Protein AF-A0A1F7LLH8-F1 (afdb_monomer)

Radius of gyration: 12.61 Å; Cα contacts (8 Å, |Δi|>4): 63; chains: 1; bounding box: 35×24×28 Å

Secondary structure (DSSP, 8-state):
-HHHHHHTHHHHT--HHHHHHHHTT--SS-EESSTT----EEEGGGTEEE-GGGSTTGGG---

Sequence (63 aa):
MGFVLEQTAERLFVAGSLLDRLAGQRPAARIYLDKRQRGGRLQARWNLIVPERWAPGAERAGV

Foldseek 3Di:
DLVVCVVCCVVVVPDPVVSLVVLVVADPAQEEPDPPDDAADQPPSRSYGYHLVPDPPSVVPDD

Mean predicted aligned error: 5.64 Å

Solvent-accessible surface area (backbone atoms only — not comparable to full-atom values): 3986 Å² total; per-residue (Å²): 111,63,66,61,50,61,77,39,19,82,85,67,68,53,54,66,70,57,54,51,58,46,39,75,66,39,58,93,58,78,40,59,77,52,85,87,60,82,81,55,43,73,41,71,74,51,30,30,30,31,53,51,97,74,34,91,70,57,84,75,76,74,130

Structure (mmCIF, N/CA/C/O backbone):
data_AF-A0A1F7LLH8-F1
#
_entry.id   AF-A0A1F7LLH8-F1
#
loop_
_atom_site.group_PDB
_atom_site.id
_atom_site.type_symbol
_atom_site.label_atom_id
_atom_site.label_alt_id
_atom_site.label_comp_id
_atom_site.label_asym_id
_atom_site.label_entity_id
_atom_site.label_seq_id
_atom_site.pdbx_PDB_ins_code
_atom_site.Cartn_x
_atom_site.Cartn_y
_atom_site.Cartn_z
_atom_site.occupancy
_atom_site.B_iso_or_equiv
_atom_site.auth_seq_id
_atom_site.auth_comp_id
_atom_site.auth_asym_id
_atom_site.auth_atom_id
_atom_site.pdbx_PDB_model_num
ATOM 1 N N . MET A 1 1 ? -3.220 4.039 -4.601 1.00 76.56 1 MET A N 1
ATOM 2 C CA . MET A 1 1 ? -3.864 4.957 -3.634 1.00 76.56 1 MET A CA 1
ATOM 3 C C . MET A 1 1 ? -3.414 4.717 -2.200 1.00 76.56 1 MET A C 1
ATOM 5 O O . MET A 1 1 ? -2.937 5.665 -1.600 1.00 76.56 1 MET A O 1
ATOM 9 N N . GLY A 1 2 ? -3.484 3.489 -1.666 1.00 90.44 2 GLY A N 1
ATOM 10 C CA . GLY A 1 2 ? -3.124 3.216 -0.263 1.00 90.44 2 GLY A CA 1
ATOM 11 C C . GLY A 1 2 ? -1.748 3.726 0.193 1.00 90.44 2 GLY A C 1
ATOM 12 O O . GLY A 1 2 ? -1.663 4.341 1.245 1.00 90.44 2 GLY A O 1
ATOM 13 N N . PHE A 1 3 ? -0.708 3.599 -0.642 1.00 91.88 3 PHE A N 1
ATOM 14 C CA . PHE A 1 3 ? 0.625 4.152 -0.353 1.00 91.88 3 PHE A CA 1
ATOM 15 C C . PHE A 1 3 ? 0.619 5.663 -0.064 1.00 91.88 3 PHE A C 1
ATOM 17 O O . PHE A 1 3 ? 1.216 6.101 0.909 1.00 91.88 3 PHE A O 1
ATOM 24 N N . VAL A 1 4 ? -0.078 6.463 -0.877 1.00 90.31 4 VAL A N 1
ATOM 25 C CA . VAL A 1 4 ? -0.131 7.925 -0.690 1.00 90.31 4 VAL A CA 1
ATOM 26 C C . VAL A 1 4 ? -0.877 8.271 0.595 1.00 90.31 4 VAL A C 1
ATOM 28 O O . VAL A 1 4 ? -0.420 9.115 1.356 1.00 90.31 4 VAL A O 1
ATOM 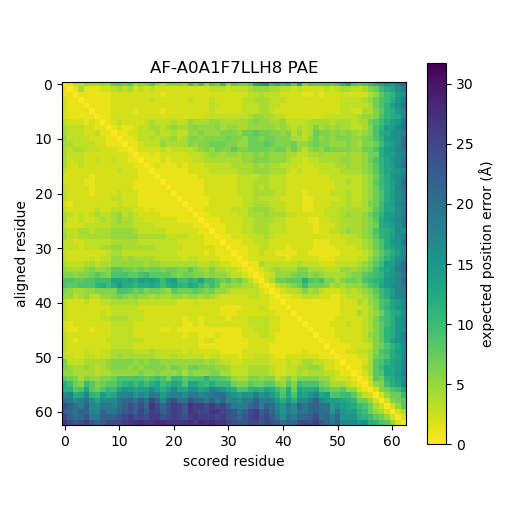31 N N . LEU A 1 5 ? -1.991 7.579 0.857 1.00 91.88 5 LEU A N 1
ATOM 32 C CA . LEU A 1 5 ? -2.775 7.774 2.077 1.00 91.88 5 LEU A CA 1
ATOM 33 C C . LEU A 1 5 ? -1.966 7.449 3.332 1.00 91.88 5 LEU A C 1
ATOM 35 O O . LEU A 1 5 ? -2.060 8.189 4.303 1.00 91.88 5 LEU A O 1
ATOM 39 N N . GLU A 1 6 ? -1.158 6.390 3.291 1.00 92.62 6 GLU A N 1
ATOM 40 C CA . GLU A 1 6 ? -0.259 6.015 4.383 1.00 92.62 6 GLU A CA 1
ATOM 41 C C . GLU A 1 6 ? 0.812 7.089 4.634 1.00 92.62 6 GLU A C 1
ATOM 43 O O . GLU A 1 6 ? 1.041 7.452 5.782 1.00 92.62 6 GLU A O 1
ATOM 48 N N . GLN A 1 7 ? 1.402 7.678 3.584 1.00 90.62 7 GLN A N 1
ATOM 49 C CA . GLN A 1 7 ? 2.381 8.770 3.731 1.00 90.62 7 GLN A CA 1
ATOM 50 C C . GLN A 1 7 ? 1.776 10.057 4.311 1.00 90.62 7 GLN A C 1
ATOM 52 O O . GLN A 1 7 ? 2.467 10.832 4.963 1.00 90.62 7 GLN A O 1
ATOM 57 N N . THR A 1 8 ? 0.488 10.305 4.073 1.00 89.69 8 THR A N 1
ATOM 58 C CA . THR A 1 8 ? -0.218 11.488 4.588 1.00 89.69 8 THR A CA 1
ATOM 59 C C . THR A 1 8 ? -1.118 11.172 5.780 1.00 89.69 8 THR A C 1
ATOM 61 O O . THR A 1 8 ? -1.963 11.998 6.125 1.00 89.69 8 THR A O 1
ATOM 64 N N . ALA A 1 9 ? -0.983 9.988 6.387 1.00 89.12 9 ALA A N 1
ATOM 65 C CA . ALA A 1 9 ? -1.946 9.479 7.358 1.00 89.12 9 ALA A CA 1
ATOM 66 C C . ALA A 1 9 ? -2.069 10.383 8.587 1.00 89.12 9 ALA A C 1
ATOM 68 O O . ALA A 1 9 ? -3.186 10.692 8.991 1.00 89.12 9 ALA A O 1
ATOM 69 N N . GLU A 1 10 ? -0.944 10.871 9.117 1.00 83.94 10 GLU A N 1
ATOM 70 C CA . GLU A 1 10 ? -0.924 11.794 10.258 1.00 83.94 10 GLU A CA 1
ATOM 71 C C . GLU A 1 10 ? -1.616 13.120 9.930 1.00 83.94 10 GLU A C 1
ATOM 73 O O . GLU A 1 10 ? -2.424 13.616 10.709 1.00 83.94 10 GLU A O 1
ATOM 78 N N . ARG A 1 11 ? -1.363 13.672 8.736 1.00 89.31 11 ARG A N 1
ATOM 79 C CA . ARG A 1 11 ? -1.926 14.965 8.320 1.00 89.31 11 ARG A CA 1
ATOM 80 C C . ARG A 1 11 ? -3.412 14.888 7.975 1.00 89.31 11 ARG A C 1
ATOM 82 O O . ARG A 1 11 ? -4.121 15.880 8.098 1.00 89.31 11 ARG A O 1
ATOM 89 N N . LEU A 1 12 ? -3.869 13.734 7.496 1.00 89.25 12 LEU A N 1
ATOM 90 C CA . LEU A 1 12 ? -5.254 13.504 7.081 1.00 89.25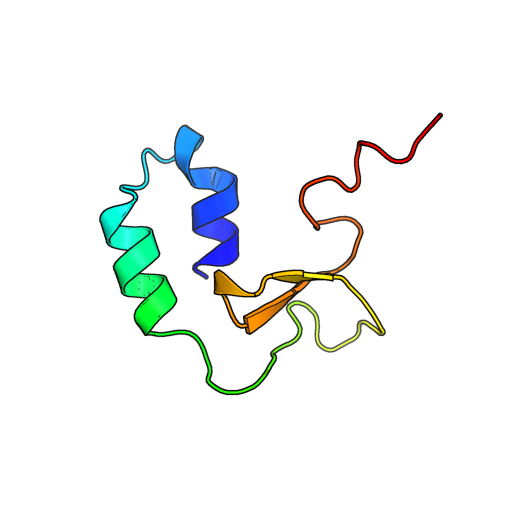 12 LEU A CA 1
ATOM 91 C C . LEU A 1 12 ? -6.062 12.706 8.114 1.00 89.25 12 LEU A C 1
ATOM 93 O O . LEU A 1 12 ? -7.199 12.341 7.825 1.00 89.25 12 LEU A O 1
ATOM 97 N N . PHE A 1 13 ? -5.488 12.424 9.289 1.00 91.00 13 PHE A N 1
ATOM 98 C CA . PHE A 1 13 ? -6.094 11.610 10.348 1.00 91.00 13 PHE A CA 1
ATOM 99 C C . PHE A 1 13 ? -6.663 10.277 9.824 1.00 91.00 13 PHE A C 1
ATOM 101 O O . PHE A 1 13 ? -7.764 9.853 10.181 1.00 91.00 13 PHE A O 1
ATOM 108 N N . VAL A 1 14 ? -5.922 9.611 8.933 1.00 89.88 14 VAL A N 1
ATOM 109 C CA . VAL A 1 14 ? -6.360 8.354 8.312 1.00 89.88 14 VAL A CA 1
ATOM 110 C C . VAL A 1 14 ? -6.287 7.233 9.343 1.00 89.88 14 VAL A C 1
ATOM 112 O O . VAL A 1 14 ? -5.214 6.900 9.840 1.00 89.88 14 VAL A O 1
ATOM 115 N N . ALA A 1 15 ? -7.428 6.607 9.633 1.00 93.38 15 ALA A N 1
ATOM 116 C CA . ALA A 1 15 ? -7.482 5.474 10.549 1.00 93.38 15 ALA A CA 1
ATOM 117 C C . ALA A 1 15 ? -6.663 4.278 10.026 1.00 93.38 15 ALA A C 1
ATOM 119 O O . ALA A 1 15 ? -6.790 3.885 8.862 1.00 93.38 15 ALA A O 1
ATOM 120 N N . GLY A 1 16 ? -5.891 3.635 10.908 1.00 93.00 16 GLY A N 1
ATOM 121 C CA . GLY A 1 16 ? -5.114 2.435 10.566 1.00 93.00 16 GLY A CA 1
ATOM 122 C C . GLY A 1 16 ? -5.979 1.300 10.005 1.00 93.00 16 GLY A C 1
ATOM 123 O O . GLY A 1 16 ? -5.621 0.687 9.004 1.00 93.00 16 GLY A O 1
ATOM 124 N N . SER A 1 17 ? -7.188 1.119 10.544 1.00 95.06 17 SER A N 1
ATOM 125 C CA . SER A 1 17 ? -8.158 0.125 10.063 1.00 95.06 17 SER A CA 1
ATOM 126 C C . SER A 1 17 ? -8.584 0.342 8.605 1.00 95.06 17 SER A C 1
ATOM 128 O O . SER A 1 17 ? -8.823 -0.620 7.871 1.00 95.06 17 SER A O 1
ATOM 130 N N . LEU A 1 18 ? -8.639 1.596 8.144 1.00 93.62 18 LEU A N 1
ATOM 131 C CA . LEU A 1 18 ? -8.890 1.908 6.738 1.00 93.62 18 LEU A CA 1
ATOM 132 C C . LEU A 1 18 ? -7.691 1.510 5.869 1.00 93.62 18 LEU A C 1
ATOM 134 O O . LEU A 1 18 ? -7.878 0.918 4.805 1.00 93.62 18 LEU A O 1
ATOM 138 N N . LEU A 1 19 ? -6.464 1.783 6.323 1.00 94.81 19 LEU A N 1
ATOM 139 C CA . LEU A 1 19 ? -5.249 1.357 5.623 1.00 94.81 19 LEU A CA 1
ATOM 140 C C . LEU A 1 19 ? -5.138 -0.171 5.554 1.00 94.81 19 LEU A C 1
ATOM 142 O O . LEU A 1 19 ? -4.674 -0.700 4.545 1.00 94.81 19 LEU A O 1
ATOM 146 N N . ASP A 1 20 ? -5.564 -0.895 6.587 1.00 95.69 20 ASP A N 1
ATOM 147 C CA . ASP A 1 20 ? -5.588 -2.363 6.594 1.00 95.69 20 ASP A CA 1
ATOM 148 C C . ASP A 1 20 ? -6.605 -2.904 5.584 1.00 95.69 20 ASP A C 1
ATOM 150 O O . ASP A 1 20 ? -6.274 -3.761 4.759 1.00 95.69 20 ASP A O 1
ATOM 154 N N . ARG A 1 21 ? -7.816 -2.331 5.557 1.00 95.62 21 ARG A N 1
ATOM 155 C CA . ARG A 1 21 ? -8.845 -2.685 4.569 1.00 95.62 21 ARG A CA 1
ATOM 156 C C . ARG A 1 21 ? -8.370 -2.443 3.136 1.00 95.62 21 ARG A C 1
ATOM 158 O O . ARG A 1 21 ? -8.590 -3.286 2.269 1.00 95.62 21 ARG A O 1
ATOM 165 N N . LEU A 1 22 ? -7.708 -1.314 2.880 1.00 94.50 22 LEU A N 1
ATOM 166 C CA . LEU A 1 22 ? -7.144 -1.000 1.565 1.00 94.50 22 LEU A CA 1
ATOM 167 C C . LEU A 1 22 ? -5.986 -1.935 1.200 1.00 94.50 22 LEU A C 1
ATOM 169 O O . LEU A 1 22 ? -5.861 -2.324 0.040 1.00 94.50 22 LEU A O 1
ATOM 173 N N . ALA A 1 23 ? -5.146 -2.315 2.165 1.00 95.31 23 ALA A N 1
ATOM 174 C CA . ALA A 1 23 ? -4.049 -3.251 1.929 1.00 95.31 23 ALA A CA 1
ATOM 175 C C . ALA A 1 23 ? -4.567 -4.648 1.547 1.00 95.31 23 ALA A C 1
ATOM 177 O O . ALA A 1 23 ? -3.952 -5.317 0.716 1.00 95.31 23 ALA A O 1
ATOM 178 N N . GLY A 1 24 ? -5.729 -5.053 2.071 1.00 96.19 24 GLY A N 1
ATOM 179 C CA . GLY A 1 24 ? -6.432 -6.271 1.656 1.00 96.19 24 GLY A CA 1
ATOM 180 C C . GLY A 1 24 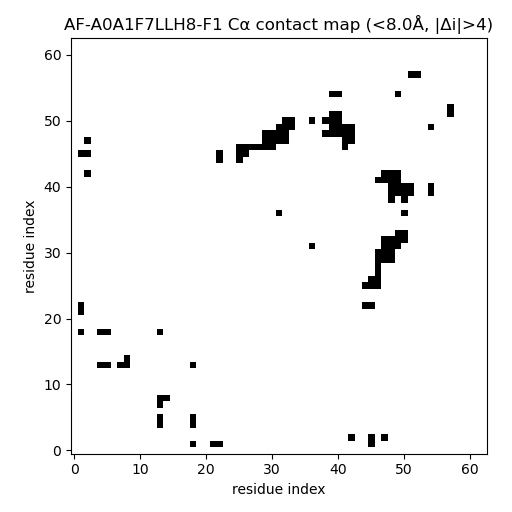? -6.891 -6.268 0.190 1.00 96.19 24 GLY A C 1
ATOM 181 O O . GLY A 1 24 ? -7.098 -7.331 -0.383 1.00 96.19 24 GLY A O 1
ATOM 182 N N . GLN A 1 25 ? -6.998 -5.095 -0.440 1.00 94.75 25 GLN A N 1
ATOM 183 C CA . GLN A 1 25 ? -7.383 -4.928 -1.849 1.00 94.75 25 GLN A CA 1
ATOM 184 C C . GLN A 1 25 ? -6.182 -4.668 -2.769 1.00 94.75 25 GLN A C 1
ATOM 186 O O . GLN A 1 25 ? -6.349 -4.249 -3.917 1.00 94.75 25 GLN A O 1
ATOM 191 N N . ARG A 1 26 ? -4.952 -4.857 -2.276 1.00 94.31 26 ARG A N 1
ATOM 192 C CA . ARG A 1 26 ? -3.753 -4.627 -3.086 1.00 94.31 26 ARG A CA 1
ATOM 193 C C . ARG A 1 26 ? -3.733 -5.537 -4.325 1.00 94.31 26 ARG A C 1
ATOM 195 O O . ARG A 1 26 ? -4.183 -6.681 -4.248 1.00 94.31 26 ARG A O 1
ATOM 202 N N . PRO A 1 27 ? -3.148 -5.081 -5.445 1.00 94.00 27 PRO A N 1
ATOM 203 C CA . PRO A 1 27 ? -2.952 -5.933 -6.612 1.00 94.00 27 PRO A CA 1
ATOM 204 C C . PRO A 1 27 ? -2.140 -7.189 -6.276 1.00 94.00 27 PRO A C 1
ATOM 206 O O . PRO A 1 27 ? -1.192 -7.134 -5.489 1.00 94.00 27 PRO A O 1
ATOM 209 N N . ALA A 1 28 ? -2.464 -8.311 -6.922 1.00 94.44 28 ALA A N 1
ATOM 210 C CA . ALA A 1 28 ? -1.700 -9.554 -6.780 1.00 94.44 28 ALA A CA 1
ATOM 211 C C . ALA A 1 28 ? -0.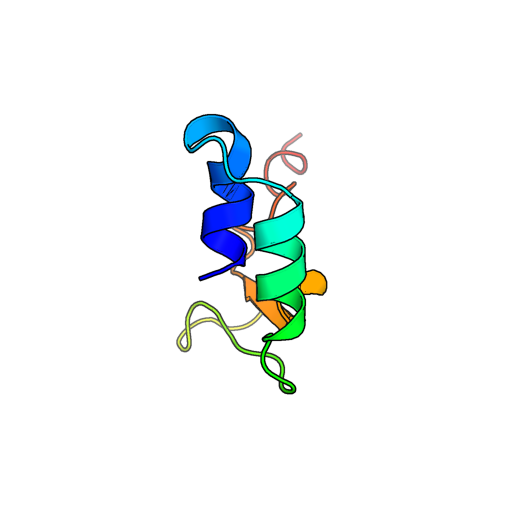299 -9.457 -7.416 1.00 94.44 28 ALA A C 1
ATOM 213 O O . ALA A 1 28 ? 0.668 -10.008 -6.893 1.00 94.44 28 ALA A O 1
ATOM 214 N N . ALA A 1 29 ? -0.173 -8.710 -8.517 1.00 94.31 29 ALA A N 1
ATOM 215 C CA . ALA A 1 29 ? 1.097 -8.452 -9.189 1.00 94.31 29 ALA A CA 1
ATOM 216 C C . ALA A 1 2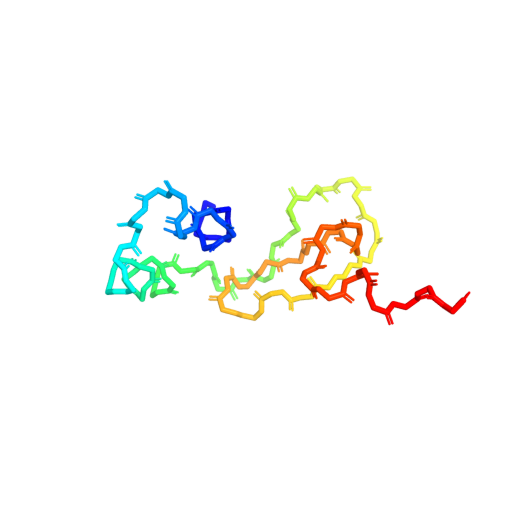9 ? 1.775 -7.175 -8.670 1.00 94.31 29 ALA A C 1
ATOM 218 O O . ALA A 1 29 ? 1.101 -6.207 -8.313 1.00 94.31 29 ALA A O 1
ATOM 219 N N . ARG A 1 30 ? 3.116 -7.161 -8.682 1.00 93.50 30 ARG A N 1
ATOM 220 C CA . ARG A 1 30 ? 3.913 -5.963 -8.379 1.00 93.50 30 ARG A CA 1
ATOM 221 C C . ARG A 1 30 ? 3.654 -4.900 -9.438 1.00 93.50 30 ARG A C 1
ATOM 223 O O . ARG A 1 30 ? 3.814 -5.170 -10.626 1.00 93.50 30 ARG A O 1
ATOM 230 N N . ILE A 1 31 ? 3.288 -3.698 -9.010 1.00 93.44 31 ILE A N 1
ATOM 231 C CA . ILE A 1 31 ? 2.960 -2.593 -9.918 1.00 93.44 31 ILE A CA 1
ATOM 232 C C . ILE A 1 31 ? 3.960 -1.463 -9.706 1.00 93.44 31 ILE A C 1
ATOM 234 O O . ILE A 1 31 ? 4.298 -1.142 -8.573 1.00 93.44 31 ILE A O 1
ATOM 238 N N . TYR A 1 32 ? 4.426 -0.841 -10.784 1.00 93.62 32 TYR A N 1
ATOM 239 C CA . TYR A 1 32 ? 5.234 0.373 -10.700 1.00 93.62 32 TYR A CA 1
ATOM 240 C C . TYR A 1 32 ? 4.341 1.593 -10.497 1.00 93.62 32 TYR A C 1
ATOM 242 O O . TYR A 1 32 ? 3.342 1.756 -11.199 1.00 93.62 32 TYR A O 1
ATOM 250 N N . LEU A 1 33 ? 4.720 2.465 -9.564 1.00 91.12 33 LEU A N 1
ATOM 251 C CA . LEU A 1 33 ? 4.055 3.751 -9.377 1.00 91.12 33 LEU A CA 1
ATOM 252 C C . LEU A 1 33 ? 4.223 4.650 -10.611 1.00 91.12 33 LEU A C 1
ATOM 254 O O . LEU A 1 33 ? 3.276 5.322 -11.008 1.00 91.12 33 LEU A O 1
ATOM 258 N N . ASP A 1 34 ? 5.399 4.616 -11.239 1.00 90.06 34 ASP A N 1
ATOM 259 C CA . ASP A 1 34 ? 5.666 5.253 -12.526 1.00 90.06 34 ASP A CA 1
ATOM 260 C C . ASP A 1 34 ? 6.098 4.194 -13.549 1.00 90.06 34 ASP A C 1
ATOM 262 O O . ASP A 1 34 ? 7.160 3.589 -13.432 1.00 90.06 34 ASP A O 1
ATOM 266 N N . LYS A 1 35 ? 5.283 3.973 -14.588 1.00 85.25 35 LYS A N 1
ATOM 267 C CA . LYS A 1 35 ? 5.553 2.967 -15.633 1.00 85.25 35 LYS A CA 1
ATOM 268 C C . LYS A 1 35 ? 6.815 3.256 -16.453 1.00 85.25 35 LYS A C 1
ATOM 270 O O . LYS A 1 35 ? 7.304 2.357 -17.130 1.00 85.25 35 LYS A O 1
ATOM 275 N N . ARG A 1 36 ? 7.313 4.498 -16.447 1.00 87.00 36 ARG A N 1
ATOM 276 C CA . ARG A 1 36 ? 8.519 4.8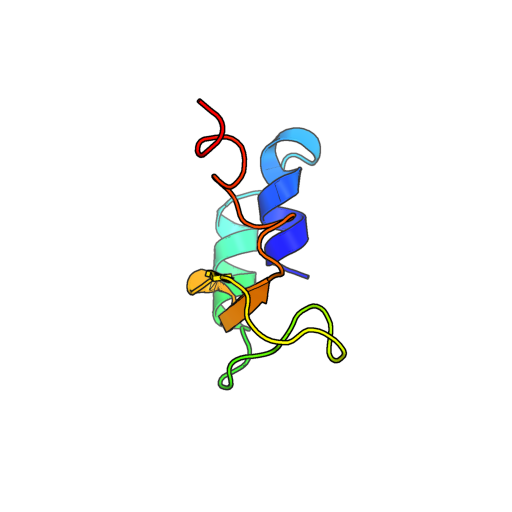98 -17.187 1.00 87.00 36 ARG A CA 1
ATOM 277 C C . ARG A 1 36 ? 9.799 4.674 -16.383 1.00 87.00 36 ARG A C 1
ATOM 279 O O . ARG A 1 36 ? 10.886 4.788 -16.945 1.00 87.00 36 ARG A O 1
ATOM 286 N N . GLN A 1 37 ? 9.697 4.357 -15.091 1.00 82.06 37 GLN A N 1
ATOM 287 C CA . GLN A 1 37 ? 10.870 4.139 -14.253 1.00 82.06 37 GLN A CA 1
ATOM 288 C C . GLN A 1 37 ? 11.485 2.751 -14.485 1.00 82.06 37 GLN A C 1
ATOM 290 O O . GLN A 1 37 ? 10.786 1.769 -14.735 1.00 82.06 37 GLN A O 1
ATOM 295 N N . ARG A 1 38 ? 12.803 2.651 -14.300 1.00 80.50 38 ARG A N 1
ATOM 296 C CA . ARG A 1 38 ? 13.508 1.379 -14.096 1.00 80.50 38 ARG A CA 1
ATOM 297 C C . ARG A 1 38 ? 14.044 1.344 -12.665 1.00 80.50 38 ARG A C 1
ATOM 299 O O . ARG A 1 38 ? 14.605 2.331 -12.201 1.00 80.50 38 ARG A O 1
ATOM 306 N N . GLY A 1 39 ? 13.861 0.221 -11.971 1.00 86.31 39 GLY A N 1
ATOM 307 C CA . GLY A 1 39 ? 14.246 0.071 -10.560 1.00 86.31 39 GLY A CA 1
ATOM 308 C C . GLY A 1 39 ? 13.290 0.758 -9.576 1.00 86.31 39 GLY A 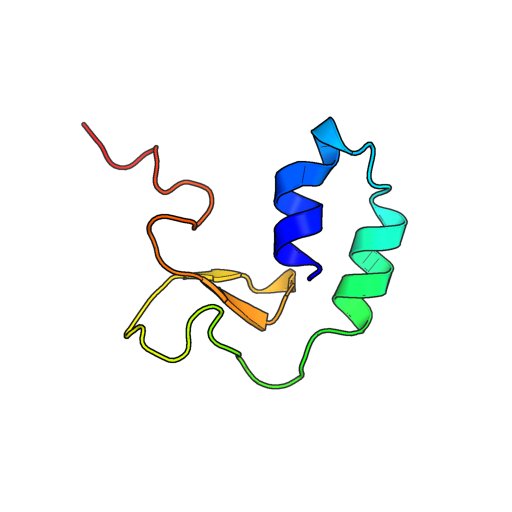C 1
ATOM 309 O O . GLY A 1 39 ? 12.199 1.185 -9.955 1.00 86.31 39 GLY A O 1
ATOM 310 N N . GLY A 1 40 ? 13.687 0.836 -8.306 1.00 91.44 40 GLY A N 1
ATOM 311 C CA . GLY A 1 40 ? 12.897 1.404 -7.209 1.00 91.44 40 GLY A CA 1
ATOM 312 C C . GLY A 1 40 ? 12.741 0.448 -6.028 1.00 91.44 40 GLY A C 1
ATOM 313 O O . GLY A 1 40 ? 13.154 -0.712 -6.085 1.00 91.44 40 GLY A O 1
ATOM 314 N N . ARG A 1 41 ? 12.089 0.932 -4.971 1.00 92.94 41 ARG A N 1
ATOM 315 C CA . ARG A 1 41 ? 11.864 0.185 -3.736 1.00 92.94 41 ARG A CA 1
ATOM 316 C C . ARG A 1 41 ? 10.465 -0.406 -3.697 1.00 92.94 41 ARG A C 1
ATOM 318 O O . ARG A 1 41 ? 9.472 0.300 -3.876 1.00 92.94 41 ARG A O 1
ATOM 325 N N . LEU A 1 42 ? 10.381 -1.703 -3.412 1.00 93.81 42 LEU A N 1
ATOM 326 C CA . LEU A 1 42 ? 9.106 -2.376 -3.197 1.00 93.81 42 LEU A CA 1
ATOM 327 C C . LEU A 1 42 ? 8.513 -1.981 -1.839 1.00 93.81 42 LEU A C 1
ATOM 329 O O . LEU A 1 42 ? 9.057 -2.306 -0.788 1.00 93.81 42 LEU A O 1
ATOM 333 N N . GLN A 1 43 ? 7.342 -1.358 -1.875 1.00 94.56 43 GLN A N 1
ATOM 334 C CA . GLN A 1 43 ? 6.456 -1.175 -0.733 1.00 94.56 43 GLN A CA 1
ATOM 335 C C . GLN A 1 43 ? 5.548 -2.401 -0.626 1.00 94.56 43 GLN A C 1
ATOM 337 O O . GLN A 1 43 ? 4.475 -2.464 -1.235 1.00 94.56 43 GLN A O 1
ATOM 342 N N . ALA A 1 44 ? 6.012 -3.408 0.118 1.00 94.25 44 ALA A N 1
ATOM 343 C CA . ALA A 1 44 ? 5.403 -4.739 0.170 1.00 94.25 44 ALA A CA 1
ATOM 344 C C . ALA A 1 44 ? 3.922 -4.715 0.580 1.00 94.25 44 ALA A C 1
ATOM 346 O O . ALA A 1 44 ? 3.112 -5.426 -0.016 1.00 94.25 44 ALA A O 1
ATOM 347 N N . ARG A 1 45 ? 3.545 -3.837 1.523 1.00 94.56 45 ARG A N 1
ATOM 348 C CA . ARG A 1 45 ? 2.153 -3.658 1.973 1.00 94.56 45 ARG A CA 1
ATOM 349 C C . ARG A 1 45 ? 1.187 -3.405 0.814 1.00 94.56 45 ARG A C 1
ATOM 351 O O . ARG A 1 45 ? 0.065 -3.905 0.836 1.00 94.56 45 ARG A O 1
ATOM 358 N N . TRP A 1 46 ? 1.646 -2.678 -0.202 1.00 95.62 46 TRP A N 1
ATOM 359 C CA . TRP A 1 46 ? 0.847 -2.214 -1.336 1.00 95.62 46 TRP A CA 1
ATOM 360 C C . TRP A 1 46 ? 1.153 -2.949 -2.641 1.00 95.62 46 TRP A C 1
ATOM 362 O O . TRP A 1 46 ? 0.539 -2.640 -3.660 1.00 95.62 46 TRP A O 1
ATOM 372 N N . ASN A 1 47 ? 2.108 -3.887 -2.621 1.00 95.88 47 ASN A N 1
ATOM 373 C CA . ASN A 1 47 ? 2.672 -4.522 -3.813 1.00 95.88 47 ASN A CA 1
ATOM 374 C C . ASN A 1 47 ? 3.104 -3.494 -4.882 1.00 95.88 47 ASN A C 1
ATOM 376 O O . ASN A 1 47 ? 2.923 -3.689 -6.085 1.00 95.88 47 ASN A O 1
ATOM 380 N N . LEU A 1 48 ? 3.632 -2.359 -4.418 1.00 94.69 48 LEU A N 1
ATOM 381 C CA . LEU A 1 48 ? 3.895 -1.175 -5.228 1.00 94.69 48 LEU A CA 1
ATOM 382 C C . LEU A 1 48 ? 5.393 -0.884 -5.244 1.00 94.69 48 LEU A C 1
ATOM 384 O O . LEU A 1 48 ? 6.003 -0.706 -4.196 1.00 94.69 48 LEU A O 1
ATOM 388 N N . ILE A 1 49 ? 5.989 -0.809 -6.425 1.00 94.00 49 ILE A N 1
ATOM 389 C CA . ILE A 1 49 ? 7.373 -0.386 -6.619 1.00 94.00 49 ILE A CA 1
ATOM 390 C C . ILE A 1 49 ? 7.370 1.132 -6.778 1.00 94.00 49 ILE A C 1
ATOM 392 O O . ILE A 1 49 ? 6.779 1.673 -7.713 1.00 94.00 49 ILE A O 1
ATOM 396 N N . VAL A 1 50 ? 8.017 1.812 -5.841 1.00 93.25 50 VAL A N 1
ATOM 397 C CA . VAL A 1 50 ? 8.076 3.271 -5.750 1.00 93.25 50 VAL A CA 1
ATOM 398 C C . VAL A 1 50 ? 9.485 3.730 -6.138 1.00 93.25 50 VAL A C 1
ATOM 400 O O . VAL A 1 50 ? 10.457 3.056 -5.796 1.00 93.25 50 VAL A O 1
ATOM 403 N N . PRO A 1 51 ? 9.650 4.844 -6.870 1.00 92.19 51 PRO A N 1
ATOM 404 C CA . PRO A 1 51 ? 10.972 5.418 -7.106 1.00 92.19 51 PRO A CA 1
ATOM 405 C C . PRO A 1 51 ? 11.732 5.683 -5.800 1.00 92.19 51 PRO A C 1
ATOM 407 O O . PRO A 1 51 ? 11.121 6.132 -4.835 1.00 92.19 51 PRO A O 1
ATOM 410 N N . GLU A 1 52 ? 13.055 5.483 -5.779 1.00 89.06 52 GLU A N 1
ATOM 411 C CA . GLU A 1 52 ? 13.867 5.678 -4.557 1.00 89.06 52 GLU A CA 1
ATOM 412 C C . GLU A 1 52 ? 13.669 7.064 -3.931 1.00 89.06 52 GLU A C 1
ATOM 414 O O . GLU A 1 52 ? 13.488 7.167 -2.727 1.00 89.06 52 GLU A O 1
ATOM 419 N N . ARG A 1 53 ? 13.566 8.122 -4.746 1.00 86.06 53 ARG A N 1
ATOM 420 C CA . ARG A 1 53 ? 13.302 9.503 -4.289 1.00 86.06 53 ARG A CA 1
ATOM 421 C C . ARG A 1 53 ? 12.022 9.677 -3.450 1.00 86.06 53 ARG A C 1
ATOM 423 O O . ARG A 1 53 ? 11.864 10.702 -2.804 1.00 86.06 53 ARG A O 1
ATOM 430 N N . TRP A 1 54 ? 11.082 8.735 -3.523 1.00 84.00 54 TRP A N 1
ATOM 431 C CA . TRP A 1 54 ? 9.816 8.745 -2.777 1.00 84.00 54 TRP A CA 1
ATOM 432 C C . TRP A 1 54 ? 9.711 7.567 -1.801 1.00 84.00 54 TRP A C 1
ATOM 434 O O . TRP A 1 54 ? 8.684 7.394 -1.147 1.00 84.00 54 TRP A O 1
ATOM 444 N N . ALA A 1 55 ? 10.736 6.717 -1.727 1.00 79.38 55 ALA A N 1
ATOM 445 C CA . ALA A 1 55 ? 10.763 5.616 -0.787 1.00 79.38 55 ALA A CA 1
ATOM 446 C C . ALA A 1 55 ? 11.006 6.160 0.635 1.00 79.38 55 ALA A C 1
ATOM 448 O O . ALA A 1 55 ? 11.954 6.922 0.843 1.00 79.38 55 ALA A O 1
ATOM 449 N N . PRO A 1 56 ? 10.205 5.757 1.637 1.00 71.94 56 PRO A N 1
ATOM 450 C CA . PRO A 1 56 ? 10.463 6.111 3.027 1.00 71.94 56 PRO A CA 1
ATOM 451 C C . PRO A 1 56 ? 11.875 5.669 3.436 1.00 71.94 56 PRO A C 1
ATOM 453 O O . PRO A 1 56 ? 12.274 4.530 3.179 1.00 71.94 56 PRO A O 1
ATOM 456 N N . GLY A 1 57 ? 12.634 6.578 4.050 1.00 64.31 57 GLY A N 1
ATOM 457 C CA . GLY A 1 57 ? 14.024 6.342 4.457 1.00 64.31 57 GLY A CA 1
ATOM 458 C C . GLY A 1 57 ? 15.095 6.694 3.416 1.00 64.31 57 GLY A C 1
ATOM 459 O O . GLY A 1 57 ? 16.273 6.532 3.720 1.00 64.31 57 GLY A O 1
ATOM 460 N N . ALA A 1 58 ? 14.733 7.215 2.236 1.00 55.47 58 ALA A N 1
ATOM 461 C CA . ALA A 1 58 ? 15.705 7.750 1.273 1.00 55.47 58 ALA A CA 1
ATOM 462 C C . ALA A 1 58 ? 16.498 8.961 1.814 1.00 55.47 58 ALA A C 1
ATOM 464 O O . ALA A 1 58 ? 17.620 9.203 1.385 1.00 55.47 58 ALA A O 1
ATOM 465 N N . GLU A 1 59 ? 15.962 9.669 2.813 1.00 47.78 59 GLU A N 1
ATOM 466 C CA . GLU A 1 59 ? 16.610 10.819 3.465 1.00 47.78 59 GLU A CA 1
ATOM 467 C C . GLU A 1 59 ? 17.709 10.427 4.480 1.00 47.78 59 GLU A C 1
ATOM 469 O O . GLU A 1 59 ? 18.395 11.288 5.013 1.00 47.78 59 GLU A O 1
ATOM 474 N N . ARG A 1 60 ? 17.926 9.128 4.749 1.00 46.94 60 ARG A N 1
ATOM 475 C CA . ARG A 1 60 ? 18.950 8.650 5.707 1.00 46.94 60 ARG A CA 1
ATOM 476 C C . ARG A 1 60 ? 20.254 8.160 5.065 1.00 46.94 60 ARG A C 1
ATOM 478 O O . ARG A 1 60 ? 21.084 7.585 5.759 1.00 46.94 60 ARG A O 1
ATOM 485 N N . ALA A 1 61 ? 20.439 8.369 3.763 1.00 43.66 61 ALA A N 1
ATOM 486 C CA . ALA A 1 61 ? 21.638 7.948 3.028 1.00 43.66 61 ALA A CA 1
ATOM 487 C C . ALA A 1 61 ? 22.455 9.128 2.463 1.00 43.66 61 ALA A C 1
ATOM 489 O O . ALA A 1 61 ? 23.115 8.982 1.438 1.00 43.66 61 ALA A O 1
ATOM 490 N N . GLY A 1 62 ? 22.402 10.288 3.121 1.00 42.03 62 GLY A N 1
ATOM 491 C CA . GLY A 1 62 ? 23.333 11.396 2.908 1.00 42.03 62 GLY A CA 1
ATOM 492 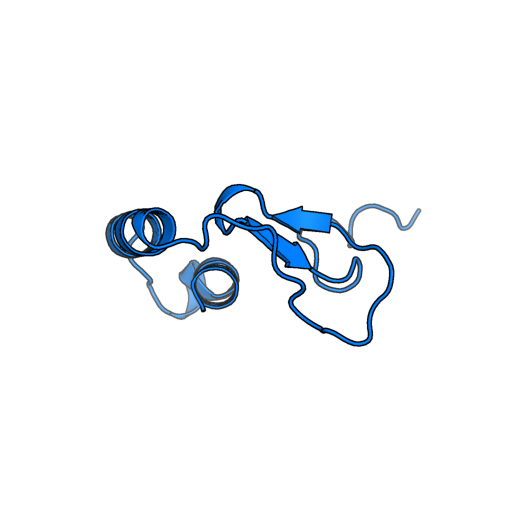C C . GLY A 1 62 ? 24.154 11.612 4.174 1.00 42.03 62 GLY A C 1
ATOM 493 O O . GLY A 1 62 ? 23.634 12.165 5.141 1.00 42.03 62 GLY A O 1
ATOM 494 N N . VAL A 1 63 ? 25.389 11.107 4.167 1.00 40.00 63 VAL A N 1
ATOM 495 C CA . VAL A 1 63 ? 26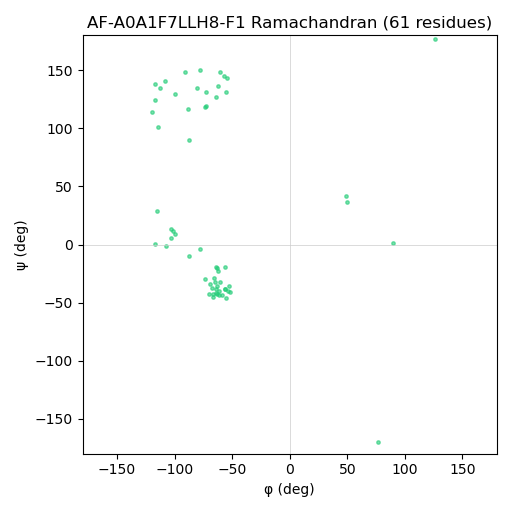.483 11.591 5.026 1.00 40.00 63 VAL A CA 1
ATOM 496 C C . VAL A 1 63 ? 27.036 12.857 4.389 1.00 40.00 63 VAL A C 1
ATOM 498 O O . VAL A 1 63 ? 27.170 12.845 3.143 1.00 40.00 63 VAL A O 1
#

pLDDT: mean 86.13, std 14.36, range [40.0, 96.19]